Protein AF-A0A935W623-F1 (afdb_monomer)

Foldseek 3Di:
DLVVQLVVQLVVQCVPPNPVSSVVSNVVSVVVVVVVVVVVVCVVPVDDVVVVVLVVVLLVVLVVQLVVLLVVLVVPCVDPDPVVSVVVSVVVSVVSSVVSSCVSCVVVVVVVVVVVVVVD

Solvent-accessible surface area (backbone atoms only — not comparable to full-atom values): 6357 Å² total; per-residue (Å²): 109,64,66,59,50,21,52,54,40,20,57,62,30,27,77,78,46,45,78,58,10,44,60,48,13,47,54,51,28,51,51,53,47,51,52,53,50,53,56,53,48,38,74,74,63,73,57,68,61,68,62,56,51,51,52,50,50,49,50,51,52,20,51,52,53,22,53,50,40,36,53,51,44,63,72,62,50,87,45,96,47,65,70,60,41,50,50,52,24,50,54,50,17,51,51,53,22,53,52,44,42,49,65,75,37,42,71,64,49,50,55,52,51,54,56,52,62,73,77,108

Mean predicted aligned error: 9.16 Å

Sequence (120 aa):
MSILINIVFSIILVQHFRAVGLALGTSISTFFLFYFTVLFIRKLVNGNFNNFLNLILKVIIGLIVMLFVFYVNDWLALTNNYYINFSIGSISGFGFYIFTLIVLKNEELTIILNKLKIHF

Radius of gyration: 20.34 Å; Cα contacts (8 Å, |Δi|>4): 74; chains: 1; bounding box: 56×26×54 Å

Secondary structure (DSSP, 8-state):
-HHHHHHHHHHHHHHHHTHHHHHHHHHHHHHHHHHHHHHHHHHHH---HHHHHHHHHHHHHHHHHHHHHHHHHHHHT--S-HHHHHHHHHHHHHHHHHHHHHHHTHHHHHHHHHHHHTT-

pLDDT: mean 83.49, std 8.49, range [48.53, 94.31]

Structure (mmCIF, N/CA/C/O backbone):
data_AF-A0A935W623-F1
#
_entry.id   AF-A0A935W623-F1
#
loop_
_atom_site.group_PDB
_atom_site.id
_atom_site.type_symbol
_atom_site.label_atom_id
_atom_site.label_alt_id
_atom_site.label_comp_id
_atom_site.label_asym_id
_atom_site.label_entity_id
_atom_site.label_seq_id
_atom_site.pdbx_PDB_ins_code
_atom_site.Cartn_x
_atom_site.Cartn_y
_atom_site.Cartn_z
_atom_site.occupancy
_atom_site.B_iso_or_equiv
_atom_site.auth_seq_id
_atom_site.auth_comp_id
_atom_site.auth_asym_id
_atom_site.auth_atom_id
_atom_site.pdbx_PDB_model_num
ATOM 1 N N . MET A 1 1 ? 20.352 5.506 17.179 1.00 59.56 1 MET A N 1
ATOM 2 C CA . MET A 1 1 ? 20.061 4.084 16.872 1.00 59.56 1 MET A CA 1
ATOM 3 C C . MET A 1 1 ? 19.660 3.879 15.410 1.00 59.56 1 MET A C 1
ATOM 5 O O . MET A 1 1 ? 20.333 3.120 14.734 1.00 59.56 1 MET A O 1
ATOM 9 N N . SER A 1 2 ? 18.672 4.633 14.904 1.00 65.69 2 SER A N 1
ATOM 10 C CA . SER A 1 2 ? 18.274 4.719 13.479 1.00 65.69 2 SER A CA 1
ATOM 11 C C . SER A 1 2 ? 19.442 4.744 12.476 1.00 65.69 2 SER A C 1
ATOM 13 O O . SER A 1 2 ? 19.559 3.884 11.609 1.00 65.69 2 SER A O 1
ATOM 15 N N . ILE A 1 3 ? 20.354 5.706 12.656 1.00 77.44 3 ILE A N 1
ATOM 16 C CA . ILE A 1 3 ? 21.461 5.979 11.730 1.00 77.44 3 ILE A CA 1
ATOM 17 C C . ILE A 1 3 ? 22.451 4.807 11.673 1.00 77.44 3 ILE A C 1
ATOM 19 O O . ILE A 1 3 ? 22.898 4.438 10.596 1.00 77.44 3 ILE A O 1
ATOM 23 N N . LEU A 1 4 ? 22.746 4.175 12.814 1.00 82.38 4 LEU A N 1
ATOM 24 C CA . LEU A 1 4 ? 23.683 3.047 12.882 1.00 82.38 4 LEU A CA 1
ATOM 25 C C . LEU A 1 4 ? 23.138 1.808 12.165 1.00 82.38 4 LEU A C 1
ATOM 27 O O . LEU A 1 4 ? 23.861 1.185 11.398 1.00 82.38 4 LEU A O 1
ATOM 31 N N . ILE A 1 5 ? 21.857 1.484 12.368 1.00 82.06 5 ILE A N 1
ATOM 32 C CA . ILE A 1 5 ? 21.200 0.351 11.697 1.00 82.06 5 ILE A CA 1
ATOM 33 C C . ILE A 1 5 ? 21.194 0.567 10.178 1.00 82.06 5 ILE A C 1
ATOM 35 O O . ILE A 1 5 ? 21.512 -0.347 9.420 1.00 82.06 5 ILE A O 1
ATOM 39 N N . ASN A 1 6 ? 20.893 1.790 9.736 1.00 85.12 6 ASN A N 1
ATOM 40 C CA . ASN A 1 6 ? 20.912 2.152 8.322 1.00 85.12 6 ASN A CA 1
ATOM 41 C C . ASN A 1 6 ? 22.315 2.032 7.710 1.00 85.12 6 ASN A C 1
ATOM 43 O O . ASN A 1 6 ? 22.467 1.410 6.663 1.00 85.12 6 ASN A O 1
ATOM 47 N N . ILE A 1 7 ? 23.347 2.554 8.381 1.00 84.94 7 ILE A N 1
ATOM 48 C CA . ILE A 1 7 ? 24.737 2.456 7.914 1.00 84.94 7 ILE A CA 1
ATOM 49 C C . ILE A 1 7 ? 25.163 0.988 7.780 1.00 84.94 7 ILE A C 1
ATOM 51 O 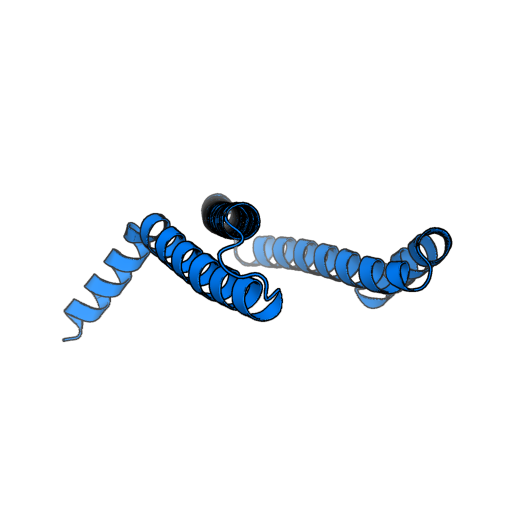O . ILE A 1 7 ? 25.714 0.612 6.749 1.00 84.94 7 ILE A O 1
ATOM 55 N N . VAL A 1 8 ? 24.860 0.144 8.772 1.00 88.12 8 VAL A N 1
ATOM 56 C CA . VAL A 1 8 ? 25.214 -1.285 8.739 1.00 88.12 8 VAL A CA 1
ATOM 57 C C . VAL A 1 8 ? 24.523 -2.002 7.576 1.00 88.12 8 VAL A C 1
ATOM 59 O O . VAL A 1 8 ? 25.198 -2.652 6.777 1.00 88.12 8 VAL A O 1
ATOM 62 N N . PHE A 1 9 ? 23.202 -1.854 7.425 1.00 85.50 9 PHE A N 1
ATOM 63 C CA . PHE A 1 9 ? 22.477 -2.495 6.322 1.00 85.50 9 PHE A CA 1
ATOM 64 C C . PHE A 1 9 ? 22.899 -1.960 4.957 1.00 85.50 9 PHE A C 1
ATOM 66 O O . PHE A 1 9 ? 23.062 -2.741 4.022 1.00 85.50 9 PHE A O 1
ATOM 73 N N . SER A 1 10 ? 23.126 -0.654 4.847 1.00 85.44 10 SER A N 1
ATOM 74 C CA . SER A 1 10 ? 23.598 -0.026 3.618 1.00 85.44 10 SER A CA 1
ATOM 75 C C . SER A 1 10 ? 24.968 -0.563 3.203 1.00 85.44 10 SER A C 1
ATOM 77 O O . SER A 1 10 ? 25.138 -0.917 2.044 1.00 85.44 10 SER A O 1
ATOM 79 N N . ILE A 1 11 ? 25.926 -0.714 4.126 1.00 87.12 11 ILE A N 1
ATOM 80 C CA . ILE A 1 11 ? 27.255 -1.275 3.813 1.00 87.12 11 ILE A CA 1
ATOM 81 C C . ILE A 1 11 ? 27.142 -2.720 3.305 1.00 87.12 11 ILE A C 1
ATOM 83 O O . ILE A 1 11 ? 27.738 -3.057 2.282 1.00 87.12 11 ILE A O 1
ATOM 87 N N . ILE A 1 12 ? 26.346 -3.560 3.975 1.00 89.31 12 ILE A N 1
ATOM 88 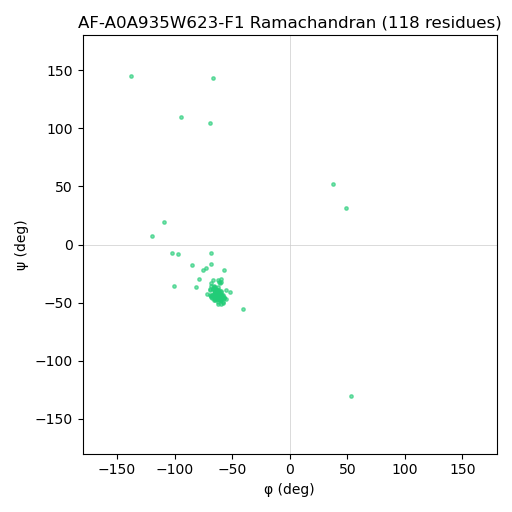C CA . ILE A 1 12 ? 26.163 -4.973 3.600 1.00 89.31 12 ILE A CA 1
ATOM 89 C C . ILE A 1 12 ? 25.483 -5.097 2.226 1.00 89.31 12 ILE A C 1
ATOM 91 O O . ILE A 1 12 ? 25.904 -5.884 1.373 1.00 89.31 12 ILE A O 1
ATOM 95 N N . LEU A 1 13 ? 24.430 -4.311 1.995 1.00 88.44 13 LEU A N 1
ATOM 96 C CA . LEU A 1 13 ? 23.618 -4.400 0.783 1.00 88.44 13 LEU A CA 1
ATOM 97 C C . LEU A 1 13 ? 24.272 -3.716 -0.415 1.00 88.44 13 LEU A C 1
ATOM 99 O O . LEU A 1 13 ? 24.082 -4.177 -1.536 1.00 88.44 13 LEU A O 1
ATOM 103 N N . VAL A 1 14 ? 25.075 -2.667 -0.219 1.00 91.69 14 VAL A N 1
ATOM 104 C CA . VAL A 1 14 ? 25.826 -2.023 -1.311 1.00 91.69 14 VAL A CA 1
ATOM 105 C C . VAL A 1 14 ? 26.826 -2.978 -1.946 1.00 91.69 14 VAL A C 1
ATOM 107 O O . VAL A 1 14 ? 26.979 -2.964 -3.167 1.00 91.69 14 VAL A O 1
ATOM 110 N N . GLN A 1 15 ? 27.458 -3.846 -1.152 1.00 87.44 15 GLN A N 1
ATOM 111 C CA . GLN A 1 15 ? 28.392 -4.847 -1.677 1.00 87.44 15 GLN A CA 1
ATOM 112 C C . GLN A 1 15 ? 27.729 -5.795 -2.690 1.00 87.44 15 GLN A C 1
ATOM 114 O O . GLN A 1 15 ? 28.376 -6.210 -3.645 1.00 87.44 15 GLN A O 1
ATOM 119 N N . HIS A 1 16 ? 26.434 -6.083 -2.524 1.00 87.44 16 HIS A N 1
ATOM 120 C CA . HIS A 1 16 ? 25.697 -7.035 -3.360 1.00 87.44 16 HIS A CA 1
ATOM 121 C C . HIS A 1 16 ? 24.830 -6.355 -4.434 1.00 87.44 16 HIS A C 1
ATOM 123 O O . HIS A 1 16 ? 24.718 -6.852 -5.551 1.00 87.44 16 HIS A O 1
ATOM 129 N N . PHE A 1 17 ? 24.242 -5.197 -4.122 1.00 88.06 17 PHE A N 1
ATOM 130 C CA . PHE A 1 17 ? 23.227 -4.517 -4.938 1.00 88.06 17 PHE A CA 1
ATOM 131 C C . PHE A 1 17 ? 23.649 -3.114 -5.408 1.00 88.06 17 PHE A C 1
ATOM 133 O O . PHE A 1 17 ? 22.843 -2.383 -5.991 1.00 88.06 17 PHE A O 1
ATOM 140 N N . ARG A 1 18 ? 24.907 -2.707 -5.179 1.00 88.88 18 ARG A N 1
ATOM 141 C CA . ARG A 1 18 ? 25.453 -1.391 -5.562 1.00 88.88 18 ARG A CA 1
ATOM 142 C C . ARG A 1 18 ? 24.572 -0.246 -5.034 1.00 88.88 18 ARG A C 1
ATOM 144 O O . ARG A 1 18 ? 24.204 -0.240 -3.864 1.00 88.88 18 ARG A O 1
ATOM 151 N N . ALA A 1 19 ? 24.200 0.710 -5.888 1.00 83.31 19 ALA A N 1
ATOM 152 C CA . ALA A 1 19 ? 23.365 1.856 -5.525 1.00 83.31 19 ALA A CA 1
ATOM 153 C C . ALA A 1 19 ? 21.957 1.463 -5.033 1.00 83.31 19 ALA A C 1
ATOM 155 O O . ALA A 1 19 ? 21.407 2.138 -4.166 1.00 83.31 19 ALA A O 1
ATOM 156 N N . VAL A 1 20 ? 21.395 0.347 -5.515 1.00 87.38 20 VAL A N 1
ATOM 157 C CA . VAL A 1 20 ? 20.095 -0.167 -5.041 1.00 87.38 20 VAL A CA 1
ATOM 158 C C . VAL A 1 20 ? 20.198 -0.636 -3.587 1.00 87.38 20 VAL A C 1
ATOM 160 O O . VAL A 1 20 ? 19.254 -0.487 -2.814 1.00 87.38 20 VAL A O 1
ATOM 163 N N . GLY A 1 21 ? 21.375 -1.118 -3.181 1.00 84.44 21 GLY A N 1
ATOM 164 C CA . GLY A 1 21 ? 21.653 -1.523 -1.806 1.00 84.44 21 GLY A CA 1
ATOM 165 C C . GLY A 1 21 ? 21.497 -0.390 -0.792 1.00 84.44 21 GLY A C 1
ATOM 166 O O . GLY A 1 21 ? 21.019 -0.640 0.312 1.00 84.44 21 GLY A O 1
ATOM 167 N N . LEU A 1 22 ? 21.803 0.858 -1.176 1.00 85.06 22 LEU A N 1
ATOM 168 C CA . LEU A 1 22 ? 21.567 2.033 -0.325 1.00 85.06 22 LEU A CA 1
ATOM 169 C C . LEU A 1 22 ? 20.069 2.253 -0.080 1.00 85.06 22 LEU A C 1
ATOM 171 O O . LEU A 1 22 ? 19.649 2.437 1.058 1.00 85.06 22 LEU A O 1
ATOM 175 N N . ALA A 1 23 ? 19.254 2.202 -1.137 1.00 86.38 23 ALA A N 1
ATOM 176 C CA . ALA A 1 23 ? 17.806 2.410 -1.042 1.00 86.38 23 ALA A CA 1
ATOM 177 C C . ALA A 1 23 ? 17.089 1.271 -0.290 1.00 86.38 23 ALA A C 1
ATOM 179 O O . ALA A 1 23 ? 16.108 1.493 0.424 1.00 86.38 23 ALA A O 1
ATOM 180 N N . LEU A 1 24 ? 17.585 0.040 -0.419 1.00 86.25 24 LEU A N 1
ATOM 181 C CA . LEU A 1 24 ? 17.083 -1.094 0.356 1.00 86.25 24 LEU A CA 1
ATOM 182 C C . LEU A 1 24 ? 17.504 -0.994 1.825 1.00 86.25 24 LEU A C 1
ATOM 184 O O . LEU A 1 24 ? 16.676 -1.207 2.709 1.00 86.25 24 LEU A O 1
ATOM 188 N N . GLY A 1 25 ? 18.755 -0.614 2.096 1.00 85.75 25 GLY A N 1
ATOM 189 C CA . GLY A 1 25 ? 19.263 -0.417 3.453 1.00 85.75 25 GLY A CA 1
ATOM 190 C C . GLY A 1 25 ? 18.476 0.641 4.223 1.00 85.75 25 GLY A C 1
ATOM 191 O O . GLY A 1 25 ? 18.073 0.400 5.365 1.00 85.75 25 GLY A O 1
ATOM 192 N N . THR A 1 26 ? 18.159 1.767 3.577 1.00 87.62 26 THR A N 1
ATOM 193 C CA . THR A 1 26 ? 17.313 2.810 4.172 1.00 87.62 26 THR A CA 1
ATOM 194 C C . THR A 1 26 ? 15.913 2.277 4.477 1.00 87.62 26 THR A C 1
ATOM 196 O O . THR A 1 26 ? 15.469 2.404 5.618 1.00 87.62 26 THR A O 1
ATOM 199 N N . SER A 1 27 ? 15.263 1.609 3.518 1.00 86.75 27 SER A N 1
ATOM 200 C CA . SER A 1 27 ? 13.908 1.048 3.664 1.00 86.75 27 SER A CA 1
ATOM 201 C C . SER A 1 27 ? 13.810 -0.022 4.760 1.00 86.75 27 SER A C 1
ATOM 203 O O . SER A 1 27 ? 12.854 -0.057 5.533 1.00 86.75 27 SER A O 1
ATOM 205 N N . ILE A 1 28 ? 14.819 -0.887 4.875 1.00 87.38 28 ILE A N 1
ATOM 206 C CA . ILE A 1 28 ? 14.879 -1.909 5.925 1.00 87.38 28 ILE A CA 1
ATOM 207 C C . ILE A 1 28 ? 15.096 -1.245 7.287 1.00 87.38 28 ILE A C 1
ATOM 209 O O . ILE A 1 28 ? 14.421 -1.579 8.261 1.00 87.38 28 ILE A O 1
ATOM 213 N N . SER A 1 29 ? 15.998 -0.265 7.370 1.00 87.56 29 SER A N 1
ATOM 214 C CA . SER A 1 29 ? 16.270 0.431 8.630 1.00 87.56 29 SER A CA 1
ATOM 215 C C . SER A 1 29 ? 15.054 1.193 9.164 1.00 87.56 29 SER A C 1
ATOM 217 O O . SER A 1 29 ? 14.798 1.163 10.370 1.00 87.56 29 SER A O 1
ATOM 219 N N . THR A 1 30 ? 14.272 1.829 8.285 1.00 86.44 30 THR A N 1
ATOM 220 C CA . THR A 1 30 ? 13.040 2.528 8.666 1.00 86.44 30 THR A CA 1
ATOM 221 C C . THR A 1 30 ? 11.967 1.547 9.119 1.00 86.44 30 THR A C 1
ATOM 223 O O . THR A 1 30 ? 11.274 1.834 10.094 1.00 86.44 30 THR A O 1
ATOM 226 N N . PHE A 1 31 ? 11.883 0.364 8.504 1.00 86.31 31 PHE A N 1
ATOM 227 C CA . PHE A 1 31 ? 10.997 -0.705 8.964 1.00 86.31 31 PHE A CA 1
ATOM 228 C C . PHE A 1 31 ? 11.359 -1.194 10.376 1.00 86.31 31 PHE A C 1
ATOM 230 O O . PHE A 1 31 ? 10.488 -1.274 11.243 1.00 86.31 31 PHE A O 1
ATOM 237 N N . PHE A 1 32 ? 12.644 -1.451 10.649 1.00 85.25 32 PHE A N 1
ATOM 238 C CA . PHE A 1 32 ? 13.101 -1.823 11.994 1.00 85.25 32 PHE A CA 1
ATOM 239 C C . PHE A 1 32 ? 12.814 -0.728 13.019 1.00 85.25 32 PHE A C 1
ATOM 241 O O . PHE A 1 32 ? 12.329 -1.019 14.112 1.00 85.25 32 PHE A O 1
ATOM 248 N N . LEU A 1 33 ? 13.083 0.531 12.670 1.00 86.31 33 LEU A N 1
ATOM 249 C CA . LEU A 1 33 ? 12.780 1.665 13.535 1.00 86.31 33 LEU A CA 1
ATOM 250 C C . LEU A 1 33 ? 11.289 1.712 13.875 1.00 86.31 33 LEU A C 1
ATOM 252 O O . LEU A 1 33 ? 10.940 1.762 15.051 1.00 86.31 33 LEU A O 1
ATOM 256 N N . PHE A 1 34 ? 10.427 1.636 12.861 1.00 83.88 34 PHE A N 1
ATOM 257 C CA . PHE A 1 34 ? 8.981 1.605 13.040 1.00 83.88 34 PHE A CA 1
ATOM 258 C C . PHE A 1 34 ? 8.558 0.460 13.968 1.00 83.88 34 PHE A C 1
ATOM 260 O O . PHE A 1 34 ? 7.817 0.690 14.923 1.00 83.88 34 PHE A O 1
ATOM 267 N N . TYR A 1 35 ? 9.091 -0.745 13.756 1.00 83.75 35 TYR A N 1
ATOM 268 C CA . TYR A 1 35 ? 8.813 -1.905 14.600 1.00 83.75 35 TYR A CA 1
ATOM 269 C C . TYR A 1 35 ? 9.189 -1.667 16.072 1.00 83.75 35 TYR A C 1
ATOM 271 O O . TYR A 1 35 ? 8.361 -1.872 16.964 1.00 83.75 35 TYR A O 1
ATOM 279 N N . PHE A 1 36 ? 10.402 -1.174 16.345 1.00 85.12 36 PHE A N 1
ATOM 280 C CA . PHE A 1 36 ? 10.832 -0.868 17.714 1.00 85.12 36 PHE A CA 1
ATOM 281 C C . PHE A 1 36 ? 9.997 0.246 18.349 1.00 85.12 36 PHE A C 1
ATOM 283 O O . PHE A 1 36 ? 9.624 0.134 19.517 1.00 85.12 36 PHE A O 1
ATOM 290 N N . THR A 1 37 ? 9.65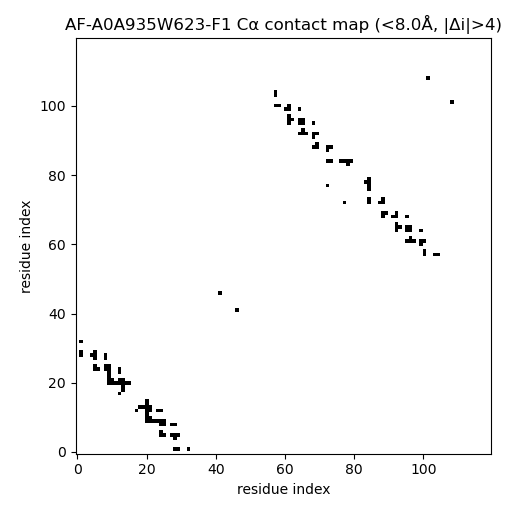8 1.290 17.592 1.00 84.44 37 THR A N 1
ATOM 291 C CA . THR A 1 37 ? 8.797 2.377 18.066 1.00 84.44 37 THR A CA 1
ATOM 292 C C . THR A 1 37 ? 7.405 1.863 18.434 1.00 84.44 37 THR A C 1
ATOM 294 O O . THR A 1 37 ? 6.908 2.192 19.510 1.00 84.44 37 THR A O 1
ATOM 297 N N . VAL A 1 38 ? 6.799 1.003 17.610 1.00 81.62 38 VAL A N 1
ATOM 298 C CA . VAL A 1 38 ? 5.496 0.383 17.905 1.00 81.62 38 VAL A CA 1
ATOM 299 C C . VAL A 1 38 ? 5.563 -0.473 19.172 1.00 81.62 38 VAL A C 1
ATOM 301 O O . VAL A 1 38 ? 4.676 -0.370 20.021 1.00 81.62 38 VAL A O 1
ATOM 304 N N . LEU A 1 39 ? 6.622 -1.270 19.358 1.00 81.75 39 LEU A N 1
ATOM 305 C CA . LEU A 1 39 ? 6.817 -2.045 20.590 1.00 81.75 39 LEU A CA 1
ATOM 306 C C . LEU A 1 39 ? 6.962 -1.150 21.830 1.00 81.75 39 LEU A C 1
ATOM 308 O O . LEU A 1 39 ? 6.404 -1.463 22.885 1.00 81.75 39 LEU A O 1
ATOM 312 N N . PHE A 1 40 ? 7.679 -0.032 21.710 1.00 83.12 40 PHE A N 1
ATOM 313 C CA . PHE A 1 40 ? 7.886 0.903 22.815 1.00 83.12 40 PHE A CA 1
ATOM 314 C C . PHE A 1 40 ? 6.585 1.618 23.202 1.00 83.12 40 PHE A C 1
ATOM 316 O O . PHE A 1 40 ? 6.225 1.660 24.379 1.00 83.12 40 PHE A O 1
ATOM 323 N N . ILE A 1 41 ? 5.832 2.102 22.208 1.00 81.06 41 ILE A N 1
ATOM 324 C CA . ILE A 1 41 ? 4.510 2.712 22.409 1.00 81.06 41 ILE A CA 1
ATOM 325 C C . ILE A 1 41 ?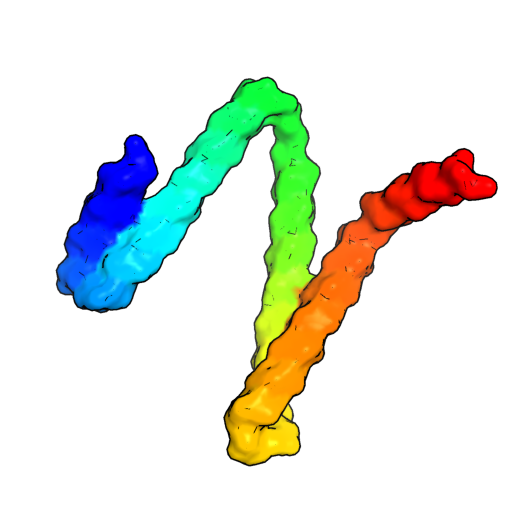 3.542 1.694 23.016 1.00 81.06 41 ILE A C 1
ATOM 327 O O . ILE A 1 41 ? 2.804 2.031 23.938 1.00 81.06 41 ILE A O 1
ATOM 331 N N . ARG A 1 42 ? 3.571 0.430 22.576 1.00 74.44 42 ARG A N 1
ATOM 332 C CA . ARG A 1 42 ? 2.738 -0.633 23.158 1.00 74.44 42 ARG A CA 1
ATOM 333 C C . ARG A 1 42 ? 2.986 -0.793 24.656 1.00 74.44 42 ARG A C 1
ATOM 335 O O . ARG A 1 42 ? 2.021 -0.885 25.411 1.00 74.44 42 ARG A O 1
ATOM 342 N N . LYS A 1 43 ? 4.255 -0.813 25.080 1.00 75.94 43 LYS A N 1
ATOM 343 C CA . LYS A 1 43 ? 4.618 -0.913 26.502 1.00 75.94 43 LYS A CA 1
ATOM 344 C C . LYS A 1 43 ? 4.094 0.280 27.313 1.00 75.94 43 LYS A C 1
ATOM 346 O O . LYS A 1 43 ? 3.759 0.108 28.477 1.00 75.94 43 LYS A O 1
ATOM 351 N N . LEU A 1 44 ? 4.011 1.461 26.699 1.00 73.12 44 LEU A N 1
ATOM 352 C CA . LEU A 1 44 ? 3.531 2.688 27.340 1.00 73.12 44 LEU A CA 1
ATOM 353 C C . LEU A 1 44 ? 1.998 2.797 27.381 1.00 73.12 44 LEU A C 1
ATOM 355 O O . LEU A 1 44 ? 1.457 3.313 28.352 1.00 73.12 44 LEU A O 1
ATOM 359 N N . VAL A 1 45 ? 1.297 2.329 26.344 1.00 72.12 45 VAL A N 1
ATOM 360 C CA . VAL A 1 45 ? -0.144 2.586 26.148 1.00 72.12 45 VAL A CA 1
ATOM 361 C C . VAL A 1 45 ? -1.024 1.389 26.542 1.00 72.12 45 VAL A C 1
ATOM 363 O O . VAL A 1 45 ? -2.244 1.514 26.564 1.00 72.12 45 VAL A O 1
ATOM 366 N N . ASN A 1 46 ? -0.445 0.223 26.867 1.00 67.31 46 ASN A N 1
ATOM 367 C CA . ASN A 1 46 ? -1.198 -1.010 27.165 1.00 67.31 46 ASN A CA 1
ATOM 368 C C . ASN A 1 46 ? -2.272 -1.324 26.095 1.00 67.31 46 ASN A C 1
ATOM 370 O O . ASN A 1 46 ? -3.342 -1.862 26.374 1.00 67.31 46 ASN A O 1
ATOM 374 N N . GLY A 1 47 ? -1.992 -0.945 24.844 1.00 65.50 47 GLY A N 1
ATOM 375 C CA . GLY A 1 47 ? -2.947 -1.038 23.746 1.00 65.50 47 GLY A CA 1
ATOM 376 C C . GLY A 1 47 ? -3.280 -2.486 23.383 1.00 65.50 47 GLY A C 1
ATOM 377 O O . GLY A 1 47 ? -2.408 -3.359 23.378 1.00 65.50 47 GLY A O 1
ATOM 378 N N . ASN A 1 48 ? -4.545 -2.735 23.029 1.00 75.19 48 ASN A N 1
ATOM 379 C CA . ASN A 1 48 ? -5.008 -4.048 22.586 1.00 75.19 48 ASN A CA 1
ATOM 380 C C . ASN A 1 48 ? -4.421 -4.389 21.203 1.00 75.19 48 ASN A C 1
ATOM 382 O O . ASN A 1 48 ? -4.858 -3.866 20.174 1.00 75.19 48 ASN A O 1
ATOM 386 N N . PHE A 1 49 ? -3.425 -5.279 21.185 1.00 73.81 49 PHE A N 1
ATOM 387 C CA . PHE A 1 49 ? -2.704 -5.691 19.977 1.00 73.81 49 PHE A CA 1
ATOM 388 C C . PHE A 1 49 ? -3.622 -6.312 18.916 1.00 73.81 49 PHE A C 1
ATOM 390 O O . PHE A 1 49 ? -3.383 -6.136 17.724 1.00 73.81 49 PHE A O 1
ATOM 397 N N . ASN A 1 50 ? -4.714 -6.959 19.332 1.00 78.00 50 ASN A N 1
ATOM 398 C CA . ASN A 1 50 ? -5.650 -7.600 18.409 1.00 78.00 50 ASN A CA 1
ATOM 399 C C . ASN A 1 50 ? -6.368 -6.575 17.519 1.00 78.00 50 ASN A C 1
ATOM 401 O O . ASN A 1 50 ? -6.553 -6.821 16.330 1.00 78.00 50 ASN A O 1
ATOM 405 N N . ASN A 1 51 ? -6.694 -5.391 18.052 1.00 78.56 51 ASN A N 1
ATOM 406 C CA . ASN A 1 51 ? -7.315 -4.323 17.261 1.00 78.56 51 ASN A CA 1
ATOM 407 C C . ASN A 1 51 ? -6.334 -3.737 16.237 1.00 78.56 51 ASN A C 1
ATOM 409 O O . ASN A 1 51 ? -6.712 -3.475 15.097 1.00 78.56 51 ASN A O 1
ATOM 413 N N . PHE A 1 52 ? -5.064 -3.572 16.619 1.00 76.38 52 PHE A N 1
ATOM 414 C CA . PHE A 1 52 ? -4.016 -3.107 15.708 1.00 76.38 52 PHE A CA 1
ATOM 415 C C . PHE A 1 52 ? -3.735 -4.122 14.590 1.00 76.38 52 PHE A C 1
ATOM 417 O O . PHE A 1 52 ? -3.660 -3.740 13.424 1.00 76.38 52 PHE A O 1
ATOM 424 N N . LEU A 1 53 ? -3.656 -5.415 14.921 1.00 80.62 53 LEU A N 1
ATOM 425 C CA . LEU A 1 53 ? -3.522 -6.483 13.928 1.00 80.62 53 LEU A CA 1
ATOM 426 C C . LEU A 1 53 ? -4.715 -6.535 12.970 1.00 80.62 53 LEU A C 1
ATOM 428 O O . LEU A 1 53 ? -4.512 -6.655 11.764 1.00 80.62 53 LEU A O 1
ATOM 432 N N . ASN A 1 54 ? -5.943 -6.406 13.481 1.00 81.31 54 ASN A N 1
ATOM 433 C CA . ASN A 1 54 ? -7.140 -6.376 12.642 1.00 81.31 54 ASN A CA 1
ATOM 434 C C . ASN A 1 54 ? -7.098 -5.191 11.659 1.00 81.31 54 ASN A C 1
ATOM 436 O O . ASN A 1 54 ? -7.361 -5.353 10.471 1.00 81.31 54 ASN A O 1
ATOM 440 N N . LEU A 1 55 ? -6.677 -4.008 12.120 1.00 82.25 55 LEU A N 1
ATOM 441 C CA . LEU A 1 55 ? -6.480 -2.845 11.250 1.00 82.25 55 LEU A CA 1
ATOM 442 C C . LEU A 1 55 ? -5.418 -3.093 10.170 1.00 82.25 55 LEU A C 1
ATOM 444 O O . LEU A 1 55 ? -5.665 -2.771 9.007 1.00 82.25 55 LEU A O 1
ATOM 448 N N . ILE A 1 56 ? -4.274 -3.688 10.526 1.00 84.88 56 ILE A N 1
ATOM 449 C CA . ILE A 1 56 ? -3.227 -4.050 9.558 1.00 84.88 56 ILE A CA 1
ATOM 450 C C . ILE A 1 56 ? -3.772 -5.029 8.516 1.00 84.88 56 ILE A C 1
ATOM 452 O O . ILE A 1 56 ? -3.570 -4.815 7.323 1.00 84.88 56 ILE A O 1
ATOM 456 N N . LEU A 1 57 ? -4.491 -6.070 8.941 1.00 86.31 57 LEU A N 1
ATOM 457 C CA . LEU A 1 57 ? -5.065 -7.064 8.033 1.00 86.31 57 LEU A CA 1
ATOM 458 C C . LEU A 1 57 ? -6.035 -6.428 7.036 1.00 86.31 57 LEU A C 1
ATOM 460 O O . LEU A 1 57 ? -5.940 -6.707 5.843 1.00 86.31 57 LEU A O 1
ATOM 464 N N . LYS A 1 58 ? -6.907 -5.516 7.484 1.00 86.88 58 LYS A N 1
ATOM 465 C CA . LYS A 1 58 ? -7.815 -4.779 6.588 1.00 86.88 58 LYS A CA 1
ATOM 466 C C . LYS A 1 58 ? -7.051 -3.964 5.536 1.00 86.88 58 LYS A C 1
ATOM 468 O O . LYS A 1 58 ? -7.449 -3.944 4.374 1.00 86.88 58 LYS A O 1
ATOM 473 N N . VAL A 1 59 ? -5.941 -3.327 5.922 1.00 88.44 59 VAL A N 1
ATOM 474 C CA . VAL A 1 59 ? -5.074 -2.578 4.992 1.00 88.44 59 VAL A CA 1
ATOM 475 C C . VAL A 1 59 ? -4.378 -3.515 4.003 1.00 88.44 59 VAL A C 1
ATOM 477 O O . VAL A 1 59 ? -4.368 -3.225 2.809 1.00 88.44 59 VAL A O 1
ATOM 480 N N . ILE A 1 60 ? -3.850 -4.653 4.467 1.00 90.12 60 ILE A N 1
ATOM 481 C CA . ILE A 1 60 ? -3.216 -5.662 3.604 1.00 90.12 60 ILE A CA 1
ATOM 482 C C . ILE A 1 60 ? -4.214 -6.189 2.569 1.00 90.12 60 ILE A C 1
ATOM 484 O O . ILE A 1 60 ? -3.883 -6.253 1.389 1.00 90.12 60 ILE A O 1
ATOM 488 N N . ILE A 1 61 ? -5.443 -6.513 2.980 1.00 91.12 61 ILE A N 1
ATOM 489 C CA . ILE A 1 61 ? -6.496 -6.963 2.058 1.00 91.12 61 ILE A CA 1
ATOM 490 C C . ILE A 1 61 ? -6.789 -5.882 1.011 1.00 91.12 61 ILE A C 1
ATOM 492 O O . ILE A 1 61 ? -6.843 -6.189 -0.178 1.00 91.12 61 ILE A O 1
ATOM 496 N N . GLY A 1 62 ? -6.904 -4.615 1.422 1.00 89.94 62 GLY A N 1
ATOM 497 C CA . GLY A 1 62 ? -7.060 -3.499 0.486 1.00 89.94 62 GLY A CA 1
ATOM 498 C C . GLY A 1 62 ? -5.920 -3.421 -0.535 1.00 89.94 62 GLY A C 1
ATOM 499 O O . GLY A 1 62 ? -6.174 -3.263 -1.729 1.00 89.94 62 GLY A O 1
ATOM 500 N N . LEU A 1 63 ? -4.668 -3.570 -0.091 1.00 91.06 63 LEU A N 1
ATOM 501 C CA . LEU A 1 63 ? -3.499 -3.570 -0.977 1.00 91.06 63 LEU A CA 1
ATOM 502 C C . LEU A 1 63 ? -3.516 -4.744 -1.963 1.00 91.06 63 LEU A C 1
ATOM 504 O O . LEU A 1 63 ? -3.182 -4.557 -3.130 1.00 91.06 63 LEU A O 1
ATOM 508 N N . ILE A 1 64 ? -3.941 -5.932 -1.524 1.00 93.12 64 ILE A N 1
ATOM 509 C CA . ILE A 1 64 ? -4.097 -7.101 -2.403 1.00 93.12 64 ILE A CA 1
ATOM 510 C C . ILE A 1 64 ? -5.132 -6.814 -3.496 1.00 93.12 64 ILE A C 1
ATOM 512 O O . ILE A 1 64 ? -4.870 -7.094 -4.664 1.00 93.12 64 ILE A O 1
ATOM 516 N N . VAL A 1 65 ? -6.272 -6.209 -3.147 1.00 92.50 65 VAL A N 1
ATOM 517 C CA . VAL A 1 65 ? -7.296 -5.820 -4.131 1.00 92.50 65 VAL A CA 1
ATOM 518 C C . VAL A 1 65 ? -6.737 -4.804 -5.130 1.00 92.50 65 VAL A C 1
ATOM 520 O O . VAL A 1 65 ? -6.925 -4.967 -6.331 1.00 92.50 65 VAL A O 1
ATOM 523 N N . MET A 1 66 ? -6.002 -3.792 -4.665 1.00 92.44 66 MET A N 1
ATOM 524 C CA . MET A 1 66 ? -5.363 -2.806 -5.543 1.00 92.44 66 MET A CA 1
ATOM 525 C C . MET A 1 66 ? -4.372 -3.459 -6.517 1.00 92.44 66 MET A C 1
ATOM 527 O O . MET A 1 66 ? -4.417 -3.178 -7.713 1.00 92.44 66 MET A O 1
ATOM 531 N N . LEU A 1 67 ? -3.509 -4.357 -6.028 1.00 92.12 67 LEU A N 1
ATOM 532 C CA . LEU A 1 67 ? -2.564 -5.107 -6.864 1.00 92.12 67 LEU A CA 1
ATOM 533 C C . LEU A 1 67 ? -3.282 -5.984 -7.891 1.00 92.12 67 LEU A C 1
ATOM 535 O O . LEU A 1 67 ? -2.850 -6.062 -9.040 1.00 92.12 67 LEU A O 1
ATOM 539 N N . PHE A 1 68 ? -4.394 -6.606 -7.501 1.00 93.00 68 PHE A N 1
ATOM 540 C CA . PHE A 1 68 ? -5.217 -7.385 -8.418 1.00 93.00 68 PHE A CA 1
ATOM 541 C C . PHE A 1 68 ? -5.815 -6.511 -9.528 1.00 93.00 68 PHE A C 1
ATOM 543 O O . PHE A 1 68 ? -5.793 -6.904 -10.690 1.00 93.00 68 PHE A O 1
ATOM 550 N N . VAL A 1 69 ? -6.279 -5.300 -9.207 1.00 91.69 69 VAL A N 1
ATOM 551 C CA . VAL A 1 69 ? -6.781 -4.349 -10.213 1.00 91.69 69 VAL A CA 1
ATOM 552 C C . VAL A 1 69 ? -5.679 -3.931 -11.187 1.00 91.69 69 VAL A C 1
ATOM 554 O O . VAL A 1 69 ? -5.924 -3.916 -12.391 1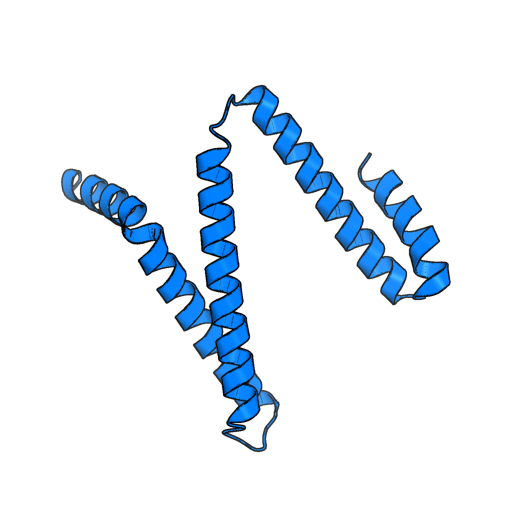.00 91.69 69 VAL A O 1
ATOM 557 N N . PHE A 1 70 ? -4.461 -3.660 -10.704 1.00 90.69 70 PHE A N 1
ATOM 558 C CA . PHE A 1 70 ? -3.321 -3.396 -11.591 1.00 90.69 70 PHE A CA 1
ATOM 559 C C . PHE A 1 70 ? -3.035 -4.574 -12.519 1.00 90.69 70 PHE A C 1
ATOM 561 O O . PHE A 1 70 ? -2.901 -4.378 -13.723 1.00 90.69 70 PHE A O 1
ATOM 568 N N . TYR A 1 71 ? -3.015 -5.793 -11.980 1.00 90.81 71 TYR A N 1
ATOM 569 C CA . TYR A 1 71 ? -2.796 -6.999 -12.770 1.00 90.81 71 TYR A CA 1
ATOM 570 C C . TYR A 1 71 ? -3.853 -7.178 -13.871 1.00 90.81 71 TYR A C 1
ATOM 572 O O . TYR A 1 71 ? -3.515 -7.445 -15.023 1.00 90.81 71 TYR A O 1
ATOM 580 N N . VAL A 1 72 ? -5.133 -6.980 -13.541 1.00 91.38 72 VAL A N 1
ATOM 581 C CA . VAL A 1 72 ? -6.234 -7.056 -14.515 1.00 91.38 72 VAL A CA 1
ATOM 582 C C . VAL A 1 72 ? -6.121 -5.951 -15.569 1.00 91.38 72 VAL A C 1
ATOM 584 O O . VAL A 1 72 ? -6.334 -6.209 -16.752 1.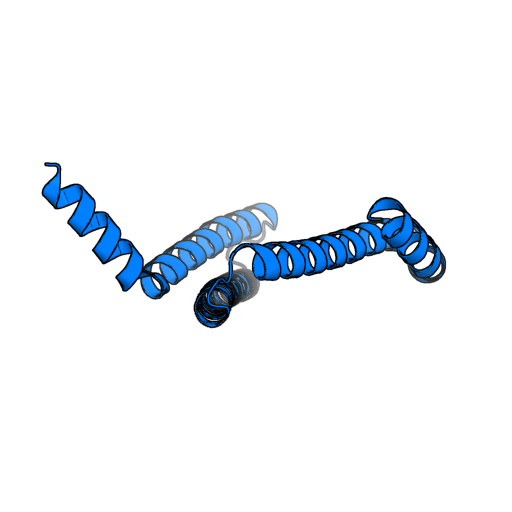00 91.38 72 VAL A O 1
ATOM 587 N N . ASN A 1 73 ? -5.762 -4.733 -15.165 1.00 89.00 73 ASN A N 1
ATOM 588 C CA . ASN A 1 73 ? -5.596 -3.600 -16.073 1.00 89.00 73 ASN A CA 1
ATOM 589 C C . ASN A 1 73 ? -4.434 -3.800 -17.063 1.00 89.00 73 ASN A C 1
ATOM 591 O O . ASN A 1 73 ? -4.558 -3.459 -18.242 1.00 89.00 73 ASN A O 1
ATOM 595 N N . ASP A 1 74 ? -3.330 -4.389 -16.604 1.00 86.94 74 ASP A N 1
ATOM 596 C CA . ASP A 1 74 ? -2.198 -4.742 -17.463 1.00 86.94 74 ASP A CA 1
ATOM 597 C C . ASP A 1 74 ? -2.552 -5.886 -18.419 1.00 86.94 74 ASP A C 1
ATOM 599 O O . ASP A 1 74 ? -2.175 -5.842 -19.589 1.00 86.94 74 ASP A O 1
ATOM 603 N N . TRP A 1 75 ? -3.332 -6.873 -17.964 1.00 87.56 75 TRP A N 1
ATOM 604 C CA . TRP A 1 75 ? -3.789 -7.978 -18.812 1.00 87.56 75 TRP A CA 1
ATOM 605 C C . TRP A 1 75 ? -4.757 -7.527 -19.913 1.00 87.56 75 TRP A C 1
ATOM 607 O O . TRP A 1 75 ? -4.681 -8.015 -21.039 1.00 87.56 75 TRP A O 1
ATOM 617 N N . LEU A 1 76 ? -5.649 -6.581 -19.604 1.00 85.88 76 LEU A N 1
ATOM 618 C CA . LEU A 1 76 ? -6.616 -6.051 -20.567 1.00 85.88 76 LEU A CA 1
ATOM 619 C C . LEU A 1 76 ? -5.993 -5.090 -21.585 1.00 85.88 76 LEU A C 1
ATOM 621 O O . LEU A 1 76 ? -6.588 -4.906 -22.644 1.00 85.88 76 LEU A O 1
ATOM 625 N N . ALA A 1 77 ? -4.840 -4.482 -21.268 1.00 79.19 77 ALA A N 1
ATOM 626 C CA . ALA A 1 77 ? -4.084 -3.575 -22.138 1.00 79.19 77 ALA A CA 1
ATOM 627 C C . ALA A 1 77 ? -4.988 -2.657 -22.988 1.00 79.19 77 ALA A C 1
ATOM 629 O O . ALA A 1 77 ? -4.873 -2.598 -24.212 1.00 79.19 77 ALA A O 1
ATOM 630 N N . LEU A 1 78 ? -5.919 -1.955 -22.324 1.00 74.44 78 LEU A N 1
ATOM 631 C CA . LEU A 1 78 ? -7.020 -1.215 -22.961 1.00 74.44 78 LEU A CA 1
ATOM 632 C C . LEU A 1 78 ? -6.540 -0.166 -23.972 1.00 74.44 78 LEU A C 1
ATOM 634 O O . LEU A 1 78 ? -7.292 0.247 -24.855 1.00 74.44 78 LEU A O 1
ATOM 638 N N . THR A 1 79 ? -5.291 0.281 -23.839 1.00 77.56 79 THR A N 1
ATOM 639 C CA . THR A 1 79 ? -4.645 1.197 -24.776 1.00 77.56 79 THR A CA 1
ATOM 640 C C . THR A 1 79 ? -3.202 0.770 -25.045 1.00 77.56 79 THR A C 1
ATOM 642 O O . THR A 1 79 ? -2.494 0.346 -24.136 1.00 77.56 79 THR A O 1
ATOM 645 N N . ASN A 1 80 ? -2.722 0.978 -26.278 1.00 79.50 80 ASN A N 1
ATOM 646 C CA . ASN A 1 80 ? -1.304 0.790 -26.636 1.00 79.50 80 ASN A CA 1
ATOM 647 C C . ASN A 1 80 ? -0.369 1.832 -25.993 1.00 79.50 80 ASN A C 1
ATOM 649 O O . ASN A 1 80 ? 0.851 1.736 -26.118 1.00 79.50 80 ASN A O 1
ATOM 653 N N . ASN A 1 81 ? -0.920 2.854 -25.332 1.00 87.94 81 ASN A N 1
ATOM 654 C CA . ASN A 1 81 ? -0.133 3.872 -24.655 1.00 87.94 81 ASN A CA 1
ATOM 655 C C . ASN A 1 81 ? 0.044 3.504 -23.178 1.00 87.94 81 ASN A C 1
ATOM 657 O O . ASN A 1 81 ? -0.889 3.617 -22.381 1.00 87.94 81 ASN A O 1
ATOM 661 N N . TYR A 1 82 ? 1.273 3.137 -22.813 1.00 86.12 82 TYR A N 1
ATOM 662 C CA . TYR A 1 82 ? 1.644 2.755 -21.450 1.00 86.12 82 TYR A CA 1
ATOM 663 C C . TYR A 1 82 ? 1.218 3.786 -20.394 1.00 86.12 82 TYR A C 1
ATOM 665 O O . TYR A 1 82 ? 0.701 3.417 -19.343 1.00 86.12 82 TYR A O 1
ATOM 673 N N . TYR A 1 83 ? 1.373 5.084 -20.677 1.00 88.44 83 TYR A N 1
ATOM 674 C CA . TYR A 1 83 ? 1.038 6.136 -19.715 1.00 88.44 83 TYR A CA 1
ATOM 675 C C . TYR A 1 83 ? -0.459 6.187 -19.409 1.00 88.44 83 TYR A C 1
ATOM 677 O O . TYR A 1 83 ? -0.847 6.318 -18.251 1.00 88.44 83 TYR A O 1
ATOM 685 N N . ILE A 1 84 ? -1.298 6.041 -20.437 1.00 87.75 84 ILE A N 1
ATOM 686 C CA . ILE A 1 84 ? -2.756 6.064 -20.282 1.00 87.75 84 ILE A CA 1
ATOM 687 C C . ILE A 1 84 ? -3.209 4.823 -19.513 1.00 87.75 84 ILE A C 1
ATOM 689 O O . ILE A 1 84 ? -3.987 4.939 -18.565 1.00 87.75 84 ILE A O 1
ATOM 693 N N . ASN A 1 85 ? -2.668 3.653 -19.862 1.00 87.00 85 ASN A N 1
ATOM 694 C CA . ASN A 1 85 ? -3.002 2.408 -19.181 1.00 87.00 85 ASN A CA 1
ATOM 695 C C . ASN A 1 85 ? -2.592 2.451 -17.698 1.00 87.00 85 ASN A C 1
ATOM 697 O O . ASN A 1 85 ? -3.381 2.077 -16.830 1.00 87.00 85 ASN A O 1
ATOM 701 N N . PHE A 1 86 ? -1.413 3.000 -17.387 1.00 87.69 86 PHE A N 1
ATOM 702 C CA . PHE A 1 86 ? -0.953 3.201 -16.013 1.00 87.69 86 PHE A CA 1
ATOM 703 C C . PHE A 1 86 ? -1.838 4.183 -15.228 1.00 87.69 86 PHE A C 1
ATOM 705 O O . PHE A 1 86 ? -2.164 3.926 -14.066 1.00 87.69 86 PHE A O 1
ATOM 712 N N . SER A 1 87 ? -2.261 5.297 -15.838 1.00 90.94 87 SER A N 1
ATOM 713 C CA . SER A 1 87 ? -3.162 6.261 -15.192 1.00 90.94 87 SER A CA 1
ATOM 714 C C . SER A 1 87 ? -4.529 5.650 -14.878 1.00 90.94 87 SER A C 1
ATOM 716 O O . SER A 1 87 ? -5.024 5.818 -13.763 1.00 90.94 87 SER A O 1
ATOM 718 N N . ILE A 1 88 ? -5.116 4.902 -15.818 1.00 90.31 88 ILE A N 1
ATOM 719 C CA . ILE A 1 88 ? -6.394 4.200 -15.615 1.00 90.31 88 ILE A CA 1
ATOM 720 C C . ILE A 1 88 ? -6.258 3.151 -14.506 1.00 90.31 88 ILE A C 1
ATOM 722 O O . ILE A 1 88 ? -7.083 3.122 -13.588 1.00 90.31 88 ILE A O 1
ATOM 726 N N . GLY A 1 89 ? -5.192 2.346 -14.535 1.00 90.44 89 GLY A N 1
ATOM 727 C CA . GLY A 1 89 ? -4.891 1.359 -13.495 1.00 90.44 89 GLY A CA 1
ATOM 728 C C . GLY A 1 89 ? -4.713 1.994 -12.115 1.00 90.44 89 GLY A C 1
ATOM 729 O O . GLY A 1 89 ? -5.253 1.504 -11.129 1.00 90.44 89 GLY A O 1
ATOM 730 N N . SER A 1 90 ? -4.045 3.147 -12.047 1.00 90.94 90 SER A N 1
ATOM 731 C CA . SER A 1 90 ? -3.829 3.873 -10.791 1.00 90.94 90 SER A CA 1
ATOM 732 C C . SER A 1 90 ? -5.124 4.436 -10.206 1.00 90.94 90 SER A C 1
ATOM 734 O O . SER A 1 90 ? -5.382 4.267 -9.014 1.00 90.94 90 SER A O 1
ATOM 736 N N . ILE A 1 91 ? -5.959 5.078 -11.032 1.00 94.31 91 ILE A N 1
ATOM 737 C CA . ILE A 1 91 ? -7.239 5.655 -10.592 1.00 94.31 91 ILE A CA 1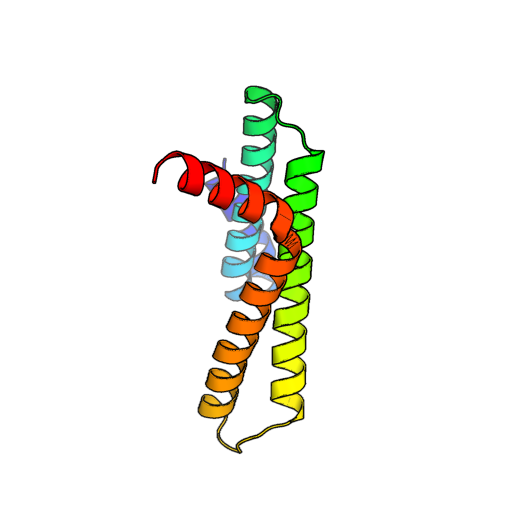
ATOM 738 C C . ILE A 1 91 ? -8.199 4.545 -10.152 1.00 94.31 91 ILE A C 1
ATOM 740 O O . ILE A 1 91 ? -8.789 4.627 -9.074 1.00 94.31 91 ILE A O 1
ATOM 744 N N . SER A 1 92 ? -8.334 3.493 -10.962 1.00 92.69 92 SER A N 1
ATOM 745 C CA . SER A 1 92 ? -9.208 2.359 -10.650 1.00 92.69 92 SER A CA 1
ATOM 746 C C . SER A 1 92 ? -8.724 1.594 -9.417 1.00 92.69 92 SER A C 1
ATOM 748 O O . SER A 1 92 ? -9.508 1.381 -8.493 1.00 92.69 92 SER A O 1
ATOM 750 N N . GLY A 1 93 ? -7.434 1.257 -9.340 1.00 92.25 93 GLY A N 1
ATOM 751 C CA . GLY A 1 93 ? -6.836 0.570 -8.196 1.00 92.25 93 GLY A CA 1
ATOM 752 C C . GLY A 1 93 ? -7.016 1.345 -6.892 1.00 92.25 93 GLY A C 1
ATOM 753 O O . GLY A 1 93 ? -7.414 0.765 -5.881 1.00 92.25 93 GLY A O 1
ATOM 754 N N . PHE A 1 94 ? -6.818 2.666 -6.920 1.00 92.19 94 PHE A N 1
ATOM 755 C CA . PHE A 1 94 ? -7.074 3.528 -5.766 1.00 92.19 94 PHE A CA 1
ATOM 756 C C . PHE A 1 94 ? -8.561 3.568 -5.375 1.00 92.19 94 PHE A C 1
ATOM 758 O O . PHE A 1 94 ? -8.891 3.483 -4.191 1.00 92.19 94 PHE A O 1
ATOM 765 N N . GLY A 1 95 ? -9.468 3.638 -6.354 1.00 93.19 95 GLY A N 1
ATOM 766 C CA . GLY A 1 95 ? -10.912 3.587 -6.113 1.00 93.19 95 GLY A CA 1
ATOM 767 C C . GLY A 1 95 ? -11.346 2.285 -5.434 1.00 93.19 95 GLY A C 1
ATOM 768 O O . GLY A 1 95 ? -12.030 2.316 -4.409 1.00 93.19 95 GLY A O 1
ATOM 769 N N . PHE A 1 96 ? -10.888 1.141 -5.947 1.00 93.75 96 PHE A N 1
ATOM 770 C CA . PHE A 1 96 ? -11.168 -0.171 -5.356 1.00 93.75 96 PHE A CA 1
ATOM 771 C C . PHE A 1 96 ? -10.523 -0.348 -3.979 1.00 93.75 96 PHE A C 1
ATOM 773 O O . PHE A 1 96 ? -11.138 -0.949 -3.096 1.00 93.75 96 PHE A O 1
ATOM 780 N N . TYR A 1 97 ? -9.330 0.205 -3.757 1.00 92.50 97 TYR A N 1
ATOM 781 C CA . TYR A 1 97 ? -8.693 0.227 -2.441 1.00 92.50 97 TYR A CA 1
ATOM 782 C C . TYR A 1 97 ? -9.558 0.957 -1.404 1.00 92.50 97 TYR A C 1
ATOM 784 O O . TYR A 1 97 ? -9.860 0.399 -0.346 1.00 92.50 97 TYR A O 1
ATOM 792 N N . ILE A 1 98 ? -10.011 2.178 -1.720 1.00 91.00 98 ILE A N 1
ATOM 793 C CA . ILE A 1 98 ? -10.890 2.958 -0.836 1.00 91.00 98 ILE A CA 1
ATOM 794 C C . ILE A 1 98 ? -12.196 2.210 -0.586 1.00 91.00 98 ILE A C 1
ATOM 796 O O . ILE A 1 98 ? -12.608 2.072 0.566 1.00 91.00 98 ILE A O 1
ATOM 800 N N . PHE A 1 99 ? -12.830 1.704 -1.645 1.00 91.94 99 PHE A N 1
ATOM 801 C CA . PHE A 1 99 ? -14.077 0.957 -1.529 1.00 91.94 99 PHE A CA 1
ATOM 802 C C . PHE A 1 99 ? -13.922 -0.252 -0.597 1.00 91.94 99 PHE A C 1
ATOM 804 O O . PHE A 1 99 ? -14.711 -0.433 0.330 1.00 91.94 99 PHE A O 1
ATOM 811 N N . THR A 1 100 ? -12.846 -1.022 -0.769 1.00 91.81 100 THR A N 1
ATOM 812 C CA . THR A 1 100 ? -12.527 -2.177 0.082 1.00 91.81 100 THR A CA 1
ATOM 813 C C . THR A 1 100 ? -12.341 -1.768 1.541 1.00 91.81 100 THR A C 1
ATOM 815 O O . THR A 1 100 ? -12.891 -2.405 2.438 1.00 91.81 100 THR A O 1
ATOM 818 N N . LEU A 1 101 ? -11.614 -0.679 1.803 1.00 88.94 101 LEU A N 1
ATOM 819 C CA . LEU A 1 101 ? -11.429 -0.182 3.165 1.00 88.94 101 LEU A CA 1
ATOM 820 C C . LEU A 1 101 ? -12.737 0.278 3.812 1.00 88.94 101 LEU A C 1
ATOM 822 O O . LEU A 1 101 ? -12.940 0.002 4.993 1.00 88.94 101 LEU A O 1
ATOM 826 N N . ILE A 1 102 ? -13.614 0.951 3.064 1.00 87.69 102 ILE A N 1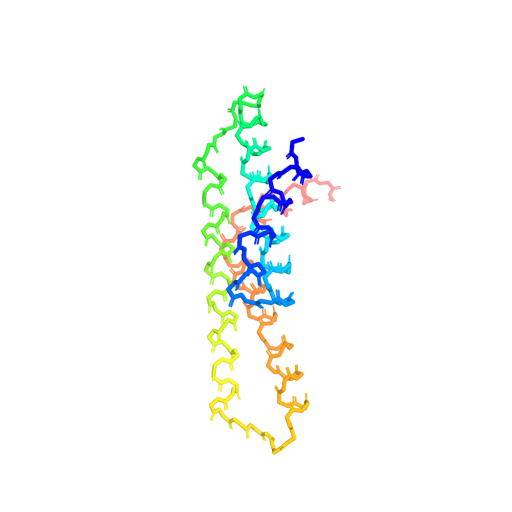
ATOM 827 C CA . ILE A 1 102 ? -14.934 1.375 3.551 1.00 87.69 102 ILE A CA 1
ATOM 828 C C . ILE A 1 102 ? -15.759 0.150 3.950 1.00 87.69 102 ILE A C 1
ATOM 830 O O . ILE A 1 102 ? -16.287 0.106 5.060 1.00 87.69 102 ILE A O 1
ATOM 834 N N . VAL A 1 103 ? -15.807 -0.871 3.089 1.00 88.62 103 VAL A N 1
ATOM 835 C CA . VAL A 1 103 ? -16.533 -2.120 3.359 1.00 88.62 103 VAL A CA 1
ATOM 836 C C . VAL A 1 103 ? -15.975 -2.822 4.602 1.00 88.62 103 VAL A C 1
ATOM 838 O O . VAL A 1 103 ? -16.734 -3.199 5.493 1.00 88.62 103 VAL A O 1
ATOM 841 N N . LEU A 1 104 ? -14.650 -2.936 4.723 1.00 87.31 104 LEU A N 1
ATOM 842 C CA . LEU A 1 104 ? -13.999 -3.606 5.856 1.00 87.31 104 LEU A CA 1
ATOM 843 C C . LEU A 1 104 ? -14.051 -2.801 7.169 1.00 87.31 104 LEU A C 1
ATOM 845 O O . LEU A 1 104 ? -13.872 -3.367 8.252 1.00 87.31 104 LEU A O 1
ATOM 849 N N . LYS A 1 105 ? -14.273 -1.485 7.107 1.00 83.88 105 LYS A N 1
ATOM 850 C CA . LYS A 1 105 ? -14.390 -0.590 8.273 1.00 83.88 105 LYS A CA 1
ATOM 851 C C . LYS A 1 105 ? -15.812 -0.082 8.511 1.00 83.88 105 LYS A C 1
ATOM 853 O O . LYS A 1 105 ? -15.993 0.898 9.232 1.00 83.88 105 LYS A O 1
ATOM 858 N N . ASN A 1 106 ? -16.819 -0.754 7.957 1.00 79.12 106 ASN A N 1
ATOM 859 C CA . ASN A 1 106 ? -18.208 -0.306 8.034 1.00 79.12 106 ASN A CA 1
ATOM 860 C C . ASN A 1 106 ? -18.697 -0.078 9.482 1.00 79.12 106 ASN A C 1
ATOM 862 O O . ASN A 1 106 ? -19.366 0.911 9.770 1.00 79.12 106 ASN A O 1
ATOM 866 N N . GLU A 1 107 ? -18.297 -0.933 10.427 1.00 73.81 107 GLU A N 1
ATOM 867 C CA . GLU A 1 107 ? -18.650 -0.785 11.848 1.00 73.81 107 GLU A CA 1
ATOM 868 C C . GLU A 1 107 ? -18.076 0.501 12.471 1.00 73.81 107 GLU A C 1
ATOM 870 O O . GLU A 1 107 ? -18.793 1.253 13.130 1.00 73.81 107 GLU A O 1
ATOM 875 N N . GLU A 1 108 ? -16.799 0.805 12.212 1.00 73.56 108 GLU A N 1
ATOM 876 C CA . GLU A 1 108 ? -16.131 2.025 12.691 1.00 73.56 108 GLU A CA 1
ATOM 877 C C . GLU A 1 108 ? -16.780 3.280 12.083 1.00 73.56 108 GLU A C 1
ATOM 879 O O . GLU A 1 108 ? -17.035 4.261 12.785 1.00 73.56 108 GLU A O 1
ATOM 884 N N . LEU A 1 109 ? -17.105 3.230 10.787 1.00 70.88 109 LEU A N 1
ATOM 885 C CA . LEU A 1 109 ? -17.790 4.309 10.073 1.00 70.88 109 LEU A CA 1
ATOM 886 C C . LEU A 1 109 ? -19.204 4.546 10.608 1.00 70.88 109 LEU A C 1
ATOM 888 O O . LEU A 1 109 ? -19.595 5.695 10.803 1.00 70.88 109 LEU A O 1
ATOM 892 N N . THR A 1 110 ? -19.945 3.482 10.913 1.00 73.50 110 THR A N 1
ATOM 893 C CA . THR A 1 110 ? -21.294 3.573 11.489 1.00 73.50 110 THR A CA 1
ATOM 894 C C . THR A 1 110 ? -21.262 4.242 12.864 1.00 73.50 110 THR A C 1
ATOM 896 O O . THR A 1 110 ? -22.095 5.101 13.157 1.00 73.50 110 THR A O 1
ATOM 899 N N . ILE A 1 111 ? -20.265 3.921 13.694 1.00 75.06 111 ILE A N 1
ATOM 900 C CA . ILE A 1 111 ? -20.069 4.567 15.001 1.00 75.06 111 ILE A CA 1
ATOM 901 C C . ILE A 1 111 ? -19.784 6.067 14.836 1.00 75.06 111 ILE A C 1
ATOM 903 O O . ILE A 1 111 ? -20.343 6.883 15.572 1.00 75.06 111 ILE A O 1
ATOM 907 N N . ILE A 1 112 ? -18.937 6.450 13.876 1.00 76.50 112 ILE A N 1
ATOM 908 C CA . ILE A 1 112 ? -18.610 7.860 13.605 1.00 76.50 112 ILE A CA 1
ATOM 909 C C . ILE A 1 112 ? -19.839 8.617 13.084 1.00 76.50 112 ILE A C 1
ATOM 911 O O . ILE A 1 112 ? -20.146 9.702 13.578 1.00 76.50 112 ILE A O 1
ATOM 915 N N . LEU A 1 113 ? -20.571 8.036 12.132 1.00 76.56 113 LEU A N 1
ATOM 916 C CA . LEU A 1 113 ? -21.777 8.635 11.560 1.00 76.56 113 LEU A CA 1
ATOM 917 C C . LEU A 1 113 ? -22.874 8.819 12.613 1.00 76.56 113 LEU A C 1
ATOM 919 O O . LEU A 1 113 ? -23.487 9.882 12.668 1.00 76.56 113 LEU A O 1
ATOM 923 N N . ASN A 1 114 ? -23.073 7.840 13.499 1.00 76.38 114 ASN A N 1
ATOM 924 C CA . ASN A 1 114 ? -24.029 7.967 14.598 1.00 76.38 114 ASN A CA 1
ATOM 925 C C . ASN A 1 114 ? -23.621 9.053 15.602 1.00 76.38 114 ASN A C 1
ATOM 927 O O . ASN A 1 114 ? -24.488 9.777 16.080 1.00 76.38 114 ASN A O 1
ATOM 931 N N . LYS A 1 115 ? -22.323 9.233 15.882 1.00 73.88 115 LYS A N 1
ATOM 932 C CA . LYS A 1 115 ? -21.847 10.350 16.719 1.00 73.88 115 LYS A CA 1
ATOM 933 C C . LYS A 1 115 ? -22.102 11.714 16.080 1.00 73.88 115 LYS A C 1
ATOM 935 O O . LYS A 1 115 ? -22.490 12.641 16.781 1.00 73.88 115 LYS A O 1
ATOM 940 N N . LEU A 1 116 ? -21.916 11.836 14.7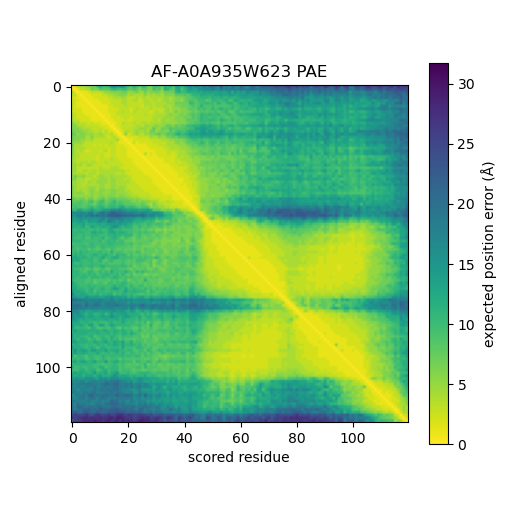66 1.00 76.31 116 LEU A N 1
ATOM 941 C CA . LEU A 1 116 ? -22.214 13.073 14.037 1.00 76.31 116 LEU A CA 1
ATOM 942 C C . LEU A 1 116 ? -23.717 13.370 14.019 1.00 76.31 116 LEU A C 1
ATOM 944 O O . LEU A 1 116 ? -24.110 14.516 14.197 1.00 76.31 116 LEU A O 1
ATOM 948 N N . LYS A 1 117 ? -24.554 12.337 13.887 1.00 70.19 117 LYS A N 1
ATOM 949 C CA . LYS A 1 117 ? -26.018 12.459 13.884 1.00 70.19 117 LYS A CA 1
ATOM 950 C C . LYS A 1 117 ? -26.617 12.877 15.235 1.00 70.19 117 LYS A C 1
ATOM 952 O O . LYS A 1 117 ? -27.767 13.271 15.271 1.00 70.19 117 LYS A O 1
ATOM 957 N N . ILE A 1 118 ? -25.868 12.765 16.334 1.00 58.78 118 ILE A N 1
ATOM 958 C CA . ILE A 1 118 ? -26.282 13.236 17.671 1.00 58.78 118 ILE A CA 1
ATOM 959 C C . ILE A 1 118 ? -25.953 14.732 17.861 1.00 58.78 118 ILE A C 1
ATOM 961 O O . ILE A 1 118 ? -26.499 15.376 18.752 1.00 58.78 118 ILE A O 1
ATOM 965 N N . HIS A 1 119 ? -25.065 15.291 17.031 1.00 53.44 119 HIS A N 1
ATOM 966 C CA . HIS A 1 119 ? -24.658 16.700 17.080 1.00 53.44 119 HIS A CA 1
ATOM 967 C C . HIS A 1 119 ? -25.398 17.613 16.087 1.00 53.44 119 HIS A C 1
ATOM 969 O O . HIS A 1 119 ? -25.230 18.829 16.176 1.00 53.44 119 HIS A O 1
ATOM 975 N N . PHE A 1 120 ? -26.191 17.044 15.176 1.00 48.53 120 PHE A N 1
ATOM 976 C CA . PHE A 1 120 ? -27.103 17.750 14.270 1.00 48.53 120 PHE A CA 1
ATOM 977 C C . PHE A 1 120 ? -28.549 17.479 14.675 1.00 48.53 120 PHE A C 1
ATOM 979 O O . PHE A 1 120 ? -29.363 18.420 14.564 1.00 48.53 120 PHE A O 1
#